Protein AF-A2SU84-F1 (afdb_monomer_lite)

Foldseek 3Di:
DDPVVVVVVVVVVVVVVVVVVVVVVVVCVCVVFVQVDKFKKWKKWFPDDDPVPAPFAEDEDDVVNCVLQVQVVVFQVQFAPPFDPVDPVDGIDGRDMGMDGTPVSLVVVQVVQPRYWYDDPNTIMHMDTDDD

Structure (mmCIF, N/CA/C/O backbone):
data_AF-A2SU84-F1
#
_entry.id   AF-A2SU84-F1
#
loop_
_atom_site.group_PDB
_atom_site.id
_atom_site.type_symbol
_atom_site.label_atom_id
_atom_site.label_alt_id
_atom_site.label_comp_id
_atom_site.label_asym_id
_atom_site.label_entity_id
_atom_site.label_seq_id
_atom_site.pdbx_PDB_ins_code
_atom_site.Cartn_x
_atom_site.Cartn_y
_atom_site.Cartn_z
_atom_site.occupancy
_atom_site.B_iso_or_equiv
_atom_site.auth_seq_id
_atom_site.auth_comp_id
_atom_site.auth_asym_id
_atom_site.auth_atom_id
_atom_site.pdbx_PDB_model_num
ATOM 1 N N . MET A 1 1 ? -36.746 15.083 51.781 1.00 58.22 1 MET A N 1
ATOM 2 C CA . MET A 1 1 ? -36.314 14.976 50.370 1.00 58.22 1 MET A CA 1
ATOM 3 C C . MET A 1 1 ? -37.464 14.337 49.611 1.00 58.22 1 MET A C 1
ATOM 5 O O . MET A 1 1 ? -37.897 13.275 50.028 1.00 58.22 1 MET A O 1
ATOM 9 N N . ASP A 1 2 ? -38.024 15.029 48.619 1.00 64.75 2 ASP A N 1
ATOM 10 C CA . ASP A 1 2 ? -39.273 14.646 47.941 1.00 64.75 2 ASP A CA 1
ATOM 11 C C . ASP A 1 2 ? -39.089 13.363 47.096 1.00 64.75 2 ASP A C 1
ATOM 13 O O . ASP A 1 2 ? -38.103 13.237 46.362 1.00 64.75 2 ASP A O 1
ATOM 17 N N . GLU A 1 3 ? -40.009 12.401 47.202 1.00 70.00 3 GLU A N 1
ATOM 18 C CA . GLU A 1 3 ? -39.949 11.073 46.560 1.00 70.00 3 GLU A CA 1
ATOM 19 C C . GLU A 1 3 ? -39.823 11.185 45.031 1.00 70.00 3 GLU A C 1
ATOM 21 O O . GLU A 1 3 ? -39.078 10.446 44.375 1.00 70.00 3 GLU A O 1
ATOM 26 N N . LYS A 1 4 ? -40.467 12.211 44.464 1.00 68.25 4 LYS A N 1
ATOM 27 C CA . LYS A 1 4 ? -40.407 12.542 43.037 1.00 68.25 4 LYS A CA 1
ATOM 28 C C . LYS A 1 4 ? -39.000 12.975 42.602 1.00 68.25 4 LYS A C 1
ATOM 30 O O . LYS A 1 4 ? -38.544 12.603 41.521 1.00 68.25 4 LYS A O 1
ATOM 35 N N . SER A 1 5 ? -38.278 13.698 43.465 1.00 71.25 5 SER A N 1
ATOM 36 C CA . SER A 1 5 ? -36.888 14.120 43.232 1.00 71.25 5 SER A CA 1
ATOM 37 C C . SER A 1 5 ? -35.925 12.930 43.266 1.00 71.25 5 SER A C 1
ATOM 39 O O . SER A 1 5 ? -35.035 12.834 42.421 1.00 71.25 5 SER A O 1
ATOM 41 N N . ALA A 1 6 ? -36.130 11.983 44.187 1.00 73.62 6 ALA A N 1
ATOM 42 C CA . ALA A 1 6 ? -35.313 10.772 44.283 1.00 73.62 6 ALA A CA 1
ATOM 43 C C . ALA A 1 6 ? -35.467 9.868 43.046 1.00 73.62 6 ALA A C 1
ATOM 45 O O . ALA A 1 6 ? -34.471 9.402 42.489 1.00 73.62 6 ALA A O 1
ATOM 46 N N . LYS A 1 7 ? -36.703 9.686 42.559 1.00 77.00 7 LYS A N 1
ATOM 47 C CA . LYS A 1 7 ? -36.991 8.898 41.351 1.00 77.00 7 LYS A CA 1
ATOM 48 C C . LYS A 1 7 ? -36.381 9.524 40.093 1.00 77.00 7 LYS A C 1
ATOM 50 O O . LYS A 1 7 ? -35.783 8.816 39.288 1.00 77.00 7 LYS A O 1
ATOM 55 N N . SER A 1 8 ? -36.467 10.849 39.956 1.00 78.62 8 SER A N 1
ATOM 56 C CA . SER A 1 8 ? -35.879 11.566 38.818 1.00 78.62 8 SER A CA 1
ATOM 57 C C . SER A 1 8 ? -34.347 11.503 38.815 1.00 78.62 8 SER A C 1
ATOM 59 O O . SER A 1 8 ? -33.749 11.302 37.762 1.00 78.62 8 SER A O 1
ATOM 61 N N . LYS A 1 9 ? -33.701 11.605 39.988 1.00 84.88 9 LYS A N 1
ATOM 62 C CA . LYS A 1 9 ? -32.241 11.446 40.123 1.00 84.88 9 LYS A CA 1
ATOM 63 C C . LYS A 1 9 ? -31.768 10.046 39.732 1.00 84.88 9 LYS A C 1
ATOM 65 O O . LYS A 1 9 ? -30.740 9.929 39.075 1.00 84.88 9 LYS A O 1
ATOM 70 N N . LYS A 1 10 ? -32.522 9.004 40.098 1.00 87.25 10 LYS A N 1
ATOM 71 C CA . LYS A 1 10 ? -32.209 7.618 39.724 1.00 87.25 10 LYS A CA 1
ATOM 72 C C . LYS A 1 10 ? -32.253 7.413 38.207 1.00 87.25 10 LYS A C 1
ATOM 74 O O . LYS A 1 10 ? -31.309 6.876 37.652 1.00 87.25 10 LYS A O 1
ATOM 79 N N . ILE A 1 11 ? -33.289 7.922 37.538 1.00 90.81 11 ILE A N 1
ATOM 80 C CA . ILE A 1 11 ? -33.414 7.824 36.073 1.00 90.81 11 ILE A CA 1
ATOM 81 C C . ILE A 1 11 ? -32.244 8.527 35.369 1.00 90.81 11 ILE A C 1
ATOM 83 O O . ILE A 1 11 ? -31.669 7.980 34.435 1.00 90.81 11 ILE A O 1
ATOM 87 N N . ILE A 1 12 ? -31.862 9.723 35.832 1.00 90.75 12 ILE A N 1
ATOM 88 C CA . ILE A 1 12 ? -30.713 10.455 35.275 1.00 90.75 12 ILE A CA 1
ATOM 89 C C . ILE A 1 12 ? -29.413 9.666 35.478 1.00 90.75 12 ILE A C 1
ATOM 91 O O . ILE A 1 12 ? -28.597 9.591 34.562 1.00 90.75 12 ILE A O 1
ATOM 95 N N . LEU A 1 13 ? -29.230 9.060 36.654 1.00 92.31 13 LEU A N 1
ATOM 96 C CA . LEU A 1 13 ? -28.064 8.232 36.948 1.00 92.31 13 LEU A CA 1
ATOM 97 C C . LEU A 1 13 ? -28.002 6.991 36.045 1.00 92.31 13 LEU A C 1
ATOM 99 O O . LEU A 1 13 ? -26.942 6.698 35.501 1.00 92.31 13 LEU A O 1
ATOM 103 N N . ASP A 1 14 ? -29.127 6.306 35.836 1.00 91.44 14 ASP A N 1
ATOM 104 C CA . ASP A 1 14 ? -29.207 5.124 34.969 1.00 91.44 14 ASP A CA 1
ATOM 105 C C . ASP A 1 14 ? -28.867 5.479 33.507 1.00 91.44 14 ASP A C 1
ATOM 107 O O . ASP A 1 14 ? -28.109 4.764 32.849 1.00 91.44 14 ASP A O 1
ATOM 111 N N . ILE A 1 15 ? -29.353 6.626 33.012 1.00 94.19 15 ILE A N 1
ATOM 112 C CA . ILE A 1 15 ? -29.003 7.145 31.678 1.00 94.19 15 ILE A CA 1
ATOM 113 C C . ILE A 1 15 ? -27.506 7.469 31.594 1.00 94.19 15 ILE A C 1
ATOM 115 O O . ILE A 1 15 ? -26.861 7.134 30.602 1.00 94.19 15 ILE A O 1
ATOM 119 N N . LEU A 1 16 ? -26.936 8.092 32.629 1.00 93.75 16 LEU A N 1
ATOM 120 C CA . LEU A 1 16 ? -25.511 8.422 32.663 1.00 93.75 16 LEU A CA 1
ATOM 121 C C . LEU A 1 16 ? -24.644 7.155 32.604 1.00 93.75 16 LEU A C 1
ATOM 123 O O . LEU A 1 16 ? -23.691 7.100 31.829 1.00 93.75 16 LEU A O 1
ATOM 127 N N . ILE A 1 17 ? -24.998 6.123 33.377 1.00 94.25 17 ILE A N 1
ATOM 128 C CA . ILE A 1 17 ? -24.305 4.827 33.372 1.00 94.25 17 ILE A CA 1
ATOM 129 C C . ILE A 1 17 ? -24.380 4.183 31.984 1.00 94.25 17 ILE A C 1
ATOM 131 O O . ILE A 1 17 ? -23.366 3.691 31.488 1.00 94.25 17 ILE A O 1
ATOM 135 N N . LEU A 1 18 ? -25.546 4.229 31.331 1.00 93.75 18 LEU A N 1
ATOM 136 C CA . LEU A 1 18 ? -25.721 3.707 29.975 1.00 93.75 18 LEU A CA 1
ATOM 137 C C . LEU A 1 18 ? -24.807 4.424 28.968 1.00 93.75 18 LEU A C 1
ATOM 139 O O . LEU A 1 18 ? -24.124 3.767 28.184 1.00 93.75 18 LEU A O 1
ATOM 143 N N . ILE A 1 19 ? -24.758 5.760 29.006 1.00 93.69 19 ILE A N 1
ATOM 144 C CA . ILE A 1 19 ? -23.913 6.565 28.111 1.00 93.69 19 ILE A CA 1
ATOM 145 C C . ILE A 1 19 ? -22.434 6.238 28.325 1.00 93.69 19 ILE A C 1
ATOM 147 O O . ILE A 1 19 ? -21.706 6.032 27.353 1.00 93.69 19 ILE A O 1
ATOM 151 N N . ILE A 1 20 ? -21.987 6.149 29.581 1.00 93.19 20 ILE A N 1
ATOM 152 C CA . ILE A 1 20 ? -20.603 5.786 29.914 1.00 93.19 20 ILE A CA 1
ATOM 153 C C . ILE A 1 20 ? -20.282 4.380 29.394 1.00 93.19 20 ILE A C 1
ATOM 155 O O . ILE A 1 20 ? -19.258 4.195 28.739 1.00 93.19 20 ILE A O 1
ATOM 159 N N . GLY A 1 21 ? -21.169 3.406 29.618 1.00 92.69 21 GLY A N 1
ATOM 160 C CA . GLY A 1 21 ? -20.993 2.035 29.135 1.00 92.69 21 GLY A CA 1
ATOM 161 C C . GLY A 1 21 ? -20.871 1.951 27.612 1.00 92.69 21 GLY A C 1
ATOM 162 O O . GLY A 1 21 ? -19.946 1.318 27.104 1.00 92.69 21 GLY A O 1
ATOM 163 N N . LEU A 1 22 ? -21.747 2.644 26.879 1.00 92.94 22 LEU A N 1
ATOM 164 C CA . LEU A 1 22 ? -21.692 2.718 25.415 1.00 92.94 22 LEU A CA 1
ATOM 165 C C . LEU A 1 22 ? -20.411 3.399 24.921 1.00 92.94 22 LEU A C 1
ATOM 167 O O . LEU A 1 22 ? -19.808 2.941 23.953 1.00 92.94 22 LEU A O 1
ATOM 171 N N . SER A 1 23 ? -19.967 4.454 25.606 1.00 91.62 23 SER A N 1
ATOM 172 C CA . SER A 1 23 ? -18.754 5.196 25.243 1.00 91.62 23 SER A CA 1
ATOM 173 C C . SER A 1 23 ? -17.494 4.348 25.429 1.00 91.62 23 SER A C 1
ATOM 175 O O . SER A 1 23 ? -16.627 4.333 24.560 1.00 91.62 23 SER A O 1
ATOM 177 N N . ILE A 1 24 ? -17.410 3.591 26.530 1.00 91.62 24 ILE A N 1
ATOM 178 C CA . ILE A 1 24 ? -16.314 2.643 26.780 1.00 91.62 24 ILE A CA 1
ATOM 179 C C . ILE A 1 24 ? -16.342 1.517 25.743 1.00 91.62 24 ILE A C 1
ATOM 181 O O . ILE A 1 24 ? -15.306 1.197 25.168 1.00 91.62 24 ILE A O 1
ATOM 185 N N . GLY A 1 25 ? -17.520 0.946 25.466 1.00 90.38 25 GLY A N 1
ATOM 186 C CA . GLY A 1 25 ? -17.674 -0.093 24.446 1.00 90.38 25 GLY A CA 1
ATOM 187 C C . GLY A 1 25 ? -17.212 0.378 23.066 1.00 90.38 25 GLY A C 1
ATOM 188 O O . GLY A 1 25 ? -16.450 -0.319 22.398 1.00 90.38 25 GLY A O 1
ATOM 189 N N . TYR A 1 26 ? -17.597 1.594 22.674 1.00 87.94 26 TYR A N 1
ATOM 190 C CA . TYR A 1 26 ? -17.143 2.208 21.429 1.00 87.94 26 TYR A CA 1
ATOM 191 C C . TYR A 1 26 ? -15.626 2.430 21.411 1.00 87.94 26 TYR A C 1
ATOM 193 O O . TYR A 1 26 ? -14.976 2.081 20.430 1.00 87.94 26 TYR A O 1
ATOM 201 N N . ALA A 1 27 ? -15.045 2.951 22.497 1.00 86.94 27 ALA A N 1
ATOM 202 C CA . ALA A 1 27 ? -13.604 3.170 22.590 1.00 86.94 27 ALA A CA 1
ATOM 203 C C . ALA A 1 27 ? -12.814 1.859 22.444 1.00 86.94 27 ALA A C 1
ATOM 205 O O . ALA A 1 27 ? -11.837 1.817 21.701 1.00 86.94 27 ALA A O 1
ATOM 206 N N . ILE A 1 28 ? -13.263 0.774 23.085 1.00 87.50 28 ILE A N 1
ATOM 207 C CA . ILE A 1 28 ? -12.632 -0.548 22.955 1.00 87.50 28 ILE A CA 1
ATOM 208 C C . ILE A 1 28 ? -12.628 -1.000 21.492 1.00 87.50 28 ILE A C 1
ATOM 210 O O . ILE A 1 28 ? -11.583 -1.408 20.994 1.00 87.50 28 ILE A O 1
ATOM 214 N N . ILE A 1 29 ? -13.761 -0.892 20.791 1.00 85.94 29 ILE A N 1
ATOM 215 C CA . ILE A 1 29 ? -13.856 -1.267 19.371 1.00 85.94 29 ILE A CA 1
ATOM 216 C C . ILE A 1 29 ? -12.948 -0.378 18.515 1.00 85.94 29 ILE A C 1
ATOM 218 O O . ILE A 1 29 ? -12.212 -0.885 17.673 1.00 85.94 29 ILE A O 1
ATOM 222 N N . PHE A 1 30 ? -12.963 0.934 18.755 1.00 83.25 30 PHE A N 1
ATOM 223 C CA . PHE A 1 30 ? -12.155 1.905 18.021 1.00 83.25 30 PHE A CA 1
ATOM 224 C C . PHE A 1 30 ? -10.657 1.586 18.101 1.00 83.25 30 PHE A C 1
ATOM 226 O O . PHE A 1 30 ? -9.985 1.537 17.070 1.00 83.25 30 PHE A O 1
ATOM 233 N N . PHE A 1 31 ? -10.144 1.319 19.307 1.00 83.19 31 PHE A N 1
ATOM 234 C CA . PHE A 1 31 ? -8.740 0.957 19.508 1.00 83.19 31 PHE A CA 1
ATOM 235 C C . PHE A 1 31 ? -8.421 -0.466 19.036 1.00 83.19 31 PHE A C 1
ATOM 237 O O . PHE A 1 31 ? -7.348 -0.682 18.481 1.00 83.19 31 PHE A O 1
ATOM 244 N N . ALA A 1 32 ? -9.335 -1.428 19.204 1.00 81.00 32 ALA A N 1
ATOM 245 C CA . ALA A 1 32 ? -9.132 -2.804 18.744 1.00 81.00 32 ALA A CA 1
ATOM 246 C C . ALA A 1 32 ? -9.025 -2.898 17.214 1.00 81.00 32 ALA A C 1
ATOM 248 O O . ALA A 1 32 ? -8.198 -3.644 16.699 1.00 81.00 32 ALA A O 1
ATOM 249 N N . LEU A 1 33 ? -9.833 -2.117 16.495 1.00 79.19 33 LEU A N 1
ATOM 250 C CA . LEU A 1 33 ? -9.778 -2.011 15.036 1.00 79.19 33 LEU A CA 1
ATOM 251 C C . LEU A 1 33 ? -8.694 -1.032 14.552 1.00 79.19 33 LEU A C 1
ATOM 253 O O . LEU A 1 33 ? -8.440 -0.938 13.351 1.00 79.19 33 LEU A O 1
ATOM 257 N N . GLY A 1 34 ? -8.065 -0.290 15.470 1.00 80.00 34 GLY A N 1
ATOM 258 C CA . GLY A 1 34 ? -7.078 0.737 15.151 1.00 80.00 34 GLY A CA 1
ATOM 259 C C . GLY A 1 34 ? -7.626 1.787 14.188 1.00 80.00 34 GLY A C 1
ATOM 260 O O . GLY A 1 34 ? -6.916 2.189 13.279 1.00 80.00 34 GLY A O 1
ATOM 261 N N . LEU A 1 35 ? -8.891 2.206 14.331 1.00 79.19 35 LEU A N 1
ATOM 262 C CA . LEU A 1 35 ? -9.548 3.134 13.390 1.00 79.19 35 LEU A CA 1
ATOM 263 C C . LEU A 1 35 ? -8.915 4.536 13.364 1.00 79.19 35 LEU A C 1
ATOM 265 O O . LEU A 1 35 ? -9.193 5.314 12.456 1.00 79.19 35 LEU A O 1
ATOM 269 N N . GLY A 1 36 ? -8.086 4.861 14.357 1.00 79.62 36 GLY A N 1
ATOM 270 C CA . GLY A 1 36 ? -7.269 6.075 14.384 1.00 79.62 36 GLY A CA 1
ATOM 271 C C . GLY A 1 36 ? -5.857 5.895 13.825 1.00 79.62 36 GLY A C 1
ATOM 272 O O . GLY A 1 36 ? -5.128 6.880 13.741 1.00 79.62 36 GLY A O 1
ATOM 273 N N . ASP A 1 37 ? -5.460 4.674 13.465 1.00 84.88 37 ASP A N 1
ATOM 274 C CA . ASP A 1 37 ? -4.115 4.396 12.974 1.00 84.88 37 ASP A CA 1
ATOM 275 C C . ASP A 1 37 ? -4.010 4.810 11.507 1.00 84.88 37 ASP A C 1
ATOM 277 O O . ASP A 1 37 ? -4.882 4.512 10.685 1.00 84.88 37 ASP A O 1
ATOM 281 N N . THR A 1 38 ? -2.916 5.485 11.173 1.00 89.31 38 THR A N 1
ATOM 282 C CA . THR A 1 38 ? -2.608 5.910 9.808 1.00 89.31 38 THR A CA 1
ATOM 283 C C . THR A 1 38 ? -1.139 5.675 9.523 1.00 89.31 38 THR A C 1
ATOM 285 O O . THR A 1 38 ? -0.304 5.982 10.374 1.00 89.31 38 THR A O 1
ATOM 288 N N . TRP A 1 39 ? -0.815 5.200 8.325 1.00 92.38 39 TRP A N 1
ATOM 289 C CA . TRP A 1 39 ? 0.569 5.014 7.901 1.00 92.38 39 TRP A CA 1
ATOM 290 C C . TRP A 1 39 ? 0.781 5.418 6.447 1.00 92.38 39 TRP A C 1
ATOM 292 O O . TRP A 1 39 ? -0.139 5.358 5.634 1.00 92.38 39 TRP A O 1
ATOM 302 N N . GLY A 1 40 ? 2.000 5.839 6.119 1.00 93.25 40 GLY A N 1
ATOM 303 C CA . GLY A 1 40 ? 2.374 6.235 4.766 1.00 93.25 40 GLY A CA 1
ATOM 304 C C . GLY A 1 40 ? 2.863 5.059 3.925 1.00 93.25 40 GLY A C 1
ATOM 305 O O . GLY A 1 40 ? 3.692 4.273 4.387 1.00 93.25 40 GLY A O 1
ATOM 306 N N . MET A 1 41 ? 2.387 4.970 2.685 1.00 96.12 41 MET A N 1
ATOM 307 C CA . MET A 1 41 ? 2.925 4.084 1.655 1.00 96.12 41 MET A CA 1
ATOM 308 C C . MET A 1 41 ? 3.512 4.923 0.523 1.00 96.12 41 MET A C 1
ATOM 310 O O . MET A 1 41 ? 2.814 5.748 -0.067 1.00 96.12 41 MET A O 1
ATOM 314 N N . THR A 1 42 ? 4.781 4.691 0.201 1.00 96.62 42 THR A N 1
ATOM 315 C CA . THR A 1 42 ? 5.460 5.314 -0.938 1.00 96.62 42 THR A CA 1
ATOM 316 C C . THR A 1 42 ? 5.477 4.366 -2.127 1.00 96.62 42 THR A C 1
ATOM 318 O O . THR A 1 42 ? 5.758 3.173 -1.987 1.00 96.62 42 THR A O 1
ATOM 321 N N . LEU A 1 43 ? 5.197 4.894 -3.315 1.00 97.62 43 LEU A N 1
ATOM 322 C CA . LEU A 1 43 ? 5.350 4.178 -4.575 1.00 97.62 43 LEU A CA 1
ATOM 323 C C . LEU A 1 43 ? 6.617 4.666 -5.269 1.00 97.62 43 LEU A C 1
ATOM 325 O O . LEU A 1 43 ? 6.780 5.863 -5.500 1.00 97.62 43 LEU A O 1
ATOM 329 N N . HIS A 1 44 ? 7.489 3.734 -5.635 1.00 96.50 44 HIS A N 1
ATOM 330 C CA . HIS A 1 44 ? 8.729 4.015 -6.342 1.00 96.50 44 HIS A CA 1
ATOM 331 C C . HIS A 1 44 ? 8.703 3.422 -7.743 1.00 96.50 44 HIS A C 1
ATOM 333 O O . HIS A 1 44 ? 8.360 2.254 -7.901 1.00 96.50 44 HIS A O 1
ATOM 339 N N . TYR A 1 45 ? 9.116 4.193 -8.741 1.00 95.88 45 TYR A N 1
ATOM 340 C CA . TYR A 1 45 ? 9.438 3.709 -10.077 1.00 95.88 45 TYR A CA 1
ATOM 341 C C . TYR A 1 45 ? 10.865 3.144 -10.128 1.00 95.88 45 TYR A C 1
ATOM 343 O O . TYR A 1 45 ? 11.785 3.702 -9.520 1.00 95.88 45 TYR A O 1
ATOM 351 N N . ILE A 1 46 ? 11.030 2.044 -10.865 1.00 93.81 46 ILE A N 1
ATOM 352 C CA . ILE A 1 46 ? 12.289 1.323 -11.067 1.00 93.81 46 ILE A CA 1
ATOM 353 C C . ILE A 1 46 ? 12.631 1.371 -12.570 1.00 93.81 46 ILE A C 1
ATOM 355 O O . ILE A 1 46 ? 12.057 0.593 -13.335 1.00 93.81 46 ILE A O 1
ATOM 359 N N . PRO A 1 47 ? 13.534 2.262 -13.022 1.00 88.56 47 PRO A N 1
ATOM 360 C CA . PRO A 1 47 ? 13.815 2.439 -14.451 1.00 88.56 47 PRO A CA 1
ATOM 361 C C . PRO A 1 47 ? 14.483 1.222 -15.102 1.00 88.56 47 PRO A C 1
ATOM 363 O O . PRO A 1 47 ? 14.088 0.823 -16.192 1.00 88.56 47 PRO A O 1
ATOM 366 N N . ASP A 1 48 ? 15.442 0.600 -14.414 1.00 85.94 48 ASP A N 1
ATOM 367 C CA . ASP A 1 48 ? 16.289 -0.467 -14.965 1.00 85.94 48 ASP A CA 1
ATOM 368 C C . ASP A 1 48 ? 16.002 -1.823 -14.304 1.00 85.94 48 ASP A C 1
ATOM 370 O O . ASP A 1 48 ? 16.909 -2.549 -13.887 1.00 85.94 48 ASP A O 1
ATOM 374 N N . TYR A 1 49 ? 14.721 -2.156 -14.129 1.00 88.38 49 TYR A N 1
ATOM 375 C CA . TYR A 1 49 ? 14.341 -3.428 -13.518 1.00 88.38 49 TYR A CA 1
ATOM 376 C C . TYR A 1 49 ? 14.658 -4.612 -14.444 1.00 88.38 49 TYR A C 1
ATOM 378 O O . TYR A 1 49 ? 14.042 -4.780 -15.496 1.00 88.38 49 TYR A O 1
ATOM 386 N N . ASP A 1 50 ? 15.584 -5.472 -14.016 1.00 86.94 50 ASP A N 1
ATOM 387 C CA . ASP A 1 50 ? 15.872 -6.750 -14.669 1.00 86.94 50 ASP A CA 1
ATOM 388 C C . ASP A 1 50 ? 15.130 -7.891 -13.963 1.00 86.94 50 ASP A C 1
ATOM 390 O O . ASP A 1 50 ? 15.537 -8.369 -12.898 1.00 86.94 50 ASP A O 1
ATOM 394 N N . SER A 1 51 ? 14.045 -8.360 -14.581 1.00 82.75 51 SER A N 1
ATOM 395 C CA . SER A 1 51 ? 13.244 -9.469 -14.060 1.00 82.75 51 SER A CA 1
ATOM 396 C C . SER A 1 51 ? 14.017 -10.788 -13.964 1.00 82.75 51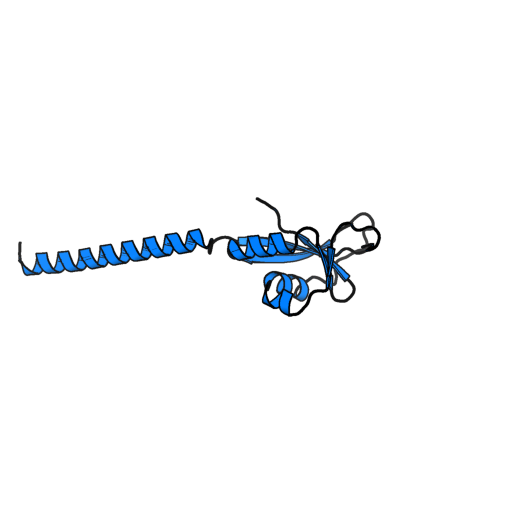 SER A C 1
ATOM 398 O O . SER A 1 51 ? 13.647 -11.642 -13.166 1.00 82.75 51 SER A O 1
ATOM 400 N N . ASN A 1 52 ? 15.083 -10.981 -14.750 1.00 84.25 52 ASN A N 1
ATOM 401 C CA . ASN A 1 52 ? 15.856 -12.228 -14.743 1.00 84.25 52 ASN A CA 1
ATOM 402 C C . ASN A 1 52 ? 16.842 -12.309 -13.573 1.00 84.25 52 ASN A C 1
ATOM 404 O O . ASN A 1 52 ? 17.304 -13.398 -13.233 1.00 84.25 52 ASN A O 1
ATOM 408 N N . ASN A 1 53 ? 17.167 -11.167 -12.966 1.00 84.50 53 ASN A N 1
ATOM 409 C CA . ASN A 1 53 ? 18.126 -11.053 -11.870 1.00 84.50 53 ASN A CA 1
ATOM 410 C C . ASN A 1 53 ? 17.471 -10.558 -10.567 1.00 84.50 53 ASN A C 1
ATOM 412 O O . ASN A 1 53 ? 18.151 -10.128 -9.635 1.00 84.50 53 ASN A O 1
ATOM 416 N N . SER A 1 54 ? 16.138 -10.592 -10.496 1.00 84.94 54 SER A N 1
ATOM 417 C CA . SER A 1 54 ? 15.388 -10.194 -9.311 1.00 84.94 54 SER A CA 1
ATOM 418 C C . SER A 1 54 ? 14.995 -11.406 -8.471 1.00 84.94 54 SER A C 1
ATOM 420 O O . SER A 1 54 ? 14.525 -12.414 -8.988 1.00 84.94 54 SER A O 1
ATOM 422 N N . THR A 1 55 ? 15.143 -11.291 -7.152 1.00 88.31 55 THR A N 1
ATOM 423 C CA . THR A 1 55 ? 14.590 -12.255 -6.186 1.00 88.31 55 THR A CA 1
ATOM 424 C C . THR A 1 55 ? 13.166 -11.897 -5.752 1.00 88.31 55 THR A C 1
ATOM 426 O O . THR A 1 55 ? 12.604 -12.581 -4.900 1.00 88.31 55 THR A O 1
ATOM 429 N N . LEU A 1 56 ? 12.617 -10.792 -6.266 1.00 91.38 56 LEU A N 1
ATOM 430 C CA . LEU A 1 56 ? 11.289 -10.290 -5.928 1.00 91.38 56 LEU A CA 1
ATOM 431 C C . LEU A 1 56 ? 10.243 -10.914 -6.850 1.00 91.38 56 LEU A C 1
ATOM 433 O O . LEU A 1 56 ? 10.504 -11.167 -8.025 1.00 91.38 56 LEU A O 1
ATOM 437 N N . GLU A 1 57 ? 9.047 -11.136 -6.320 1.00 94.75 57 GLU A N 1
ATOM 438 C CA . GLU A 1 57 ? 7.918 -11.624 -7.105 1.00 94.75 57 GLU A CA 1
ATOM 439 C C . GLU A 1 57 ? 7.405 -10.503 -8.019 1.00 94.75 57 GLU A C 1
ATOM 441 O O . GLU A 1 57 ? 7.024 -9.428 -7.550 1.00 94.75 57 GLU A O 1
ATOM 446 N N . LEU A 1 58 ? 7.386 -10.757 -9.329 1.00 95.25 58 LEU A N 1
ATOM 447 C CA . LEU A 1 58 ? 6.780 -9.849 -10.296 1.00 95.25 58 LEU A CA 1
ATOM 448 C C . LEU A 1 58 ? 5.264 -10.068 -10.339 1.00 95.25 58 LEU A C 1
ATOM 450 O O . LEU A 1 58 ? 4.798 -11.140 -10.722 1.00 95.25 58 LEU A O 1
ATOM 454 N N . VAL A 1 59 ? 4.503 -9.028 -10.011 1.00 95.94 59 VAL A N 1
ATOM 455 C CA . VAL A 1 59 ? 3.039 -9.047 -9.978 1.00 95.94 59 VAL A CA 1
ATOM 456 C C . VAL A 1 59 ? 2.468 -8.079 -11.004 1.00 95.94 59 VAL A C 1
ATOM 458 O O . VAL A 1 59 ? 2.810 -6.898 -11.034 1.00 95.94 59 VAL A O 1
ATOM 461 N N . VAL A 1 60 ? 1.558 -8.581 -11.835 1.00 95.69 60 VAL A N 1
ATOM 462 C CA . VAL A 1 60 ? 0.732 -7.755 -12.720 1.00 95.69 60 VAL A CA 1
ATOM 463 C C . VAL A 1 60 ? -0.564 -7.453 -11.983 1.00 95.69 60 VAL A C 1
ATOM 465 O O . VAL A 1 60 ? -1.300 -8.375 -11.641 1.00 95.69 60 VAL A O 1
ATOM 468 N N . LEU A 1 61 ? -0.824 -6.174 -11.721 1.00 92.81 61 LEU A N 1
ATOM 469 C CA . LEU A 1 61 ? -1.994 -5.759 -10.952 1.00 92.81 61 LEU A CA 1
ATOM 470 C C . LEU A 1 61 ? -3.285 -5.978 -11.739 1.00 92.81 61 LEU A C 1
ATOM 472 O O . LEU A 1 61 ? -3.394 -5.609 -12.910 1.00 92.81 61 LEU A O 1
ATOM 476 N N . THR A 1 62 ? -4.273 -6.548 -11.060 1.00 94.00 62 THR A N 1
ATOM 477 C CA . THR A 1 62 ? -5.622 -6.781 -11.574 1.00 94.00 62 THR A CA 1
ATOM 478 C C . THR A 1 62 ? -6.638 -5.870 -10.884 1.00 94.00 62 THR A C 1
ATOM 480 O O . THR A 1 62 ? -6.355 -5.251 -9.857 1.00 94.00 62 THR A O 1
ATOM 483 N N . GLU A 1 63 ? -7.857 -5.790 -11.425 1.00 94.31 63 GLU A N 1
ATOM 484 C CA . GLU A 1 63 ? -8.927 -5.033 -10.760 1.00 94.31 63 GLU A CA 1
ATOM 485 C C . GLU A 1 63 ? -9.284 -5.633 -9.389 1.00 94.31 63 GLU A C 1
ATOM 487 O O . GLU A 1 63 ? -9.607 -4.883 -8.472 1.00 94.31 63 GLU A O 1
ATOM 492 N N . ASP A 1 64 ? -9.158 -6.952 -9.213 1.00 96.31 64 ASP A N 1
ATOM 493 C CA . ASP A 1 64 ? -9.402 -7.614 -7.925 1.00 96.31 64 ASP A CA 1
ATOM 494 C C . ASP A 1 64 ? -8.389 -7.153 -6.864 1.00 96.31 64 ASP A C 1
ATOM 496 O O . ASP A 1 64 ? -8.762 -6.883 -5.717 1.00 96.31 64 ASP A O 1
ATOM 500 N N . ASP A 1 65 ? -7.122 -6.972 -7.252 1.00 93.94 65 ASP A N 1
ATOM 501 C CA . ASP A 1 65 ? -6.091 -6.426 -6.363 1.00 93.94 65 ASP A CA 1
ATOM 502 C C . ASP A 1 65 ? -6.437 -5.001 -5.931 1.00 93.94 65 ASP A C 1
ATOM 504 O O . ASP A 1 65 ? -6.288 -4.644 -4.765 1.00 93.94 65 ASP A O 1
ATOM 508 N N . PHE A 1 66 ? -6.949 -4.185 -6.848 1.00 95.00 66 PHE A N 1
ATOM 509 C CA . PHE A 1 66 ? -7.346 -2.814 -6.550 1.00 95.00 66 PHE A CA 1
ATOM 510 C C . PHE A 1 66 ? -8.620 -2.694 -5.727 1.00 95.00 66 PHE A C 1
ATOM 512 O O . PHE A 1 66 ? -8.736 -1.767 -4.924 1.00 95.00 66 PHE A O 1
ATOM 519 N N . GLN A 1 67 ? -9.567 -3.614 -5.896 1.00 94.88 67 GLN A N 1
ATOM 520 C CA . GLN A 1 67 ? -10.736 -3.691 -5.025 1.00 94.88 67 GLN A CA 1
ATOM 521 C C . GLN A 1 67 ? -10.330 -4.061 -3.599 1.00 94.88 67 GLN A C 1
ATOM 523 O O . GLN A 1 67 ? -10.877 -3.513 -2.642 1.00 94.88 67 GLN A O 1
ATOM 528 N N . LYS A 1 68 ? -9.351 -4.960 -3.456 1.00 94.94 68 LYS A N 1
ATOM 529 C CA . LYS A 1 68 ? -8.844 -5.390 -2.154 1.00 94.94 68 LYS A CA 1
ATOM 530 C C . LYS A 1 68 ? -7.934 -4.349 -1.497 1.00 94.94 68 LYS A C 1
ATOM 532 O O . LYS A 1 68 ? -8.004 -4.158 -0.286 1.00 94.94 68 LYS A O 1
ATOM 537 N N . TYR A 1 69 ? -7.115 -3.654 -2.283 1.00 95.62 69 TYR A N 1
ATOM 538 C CA . TYR A 1 69 ? -6.119 -2.688 -1.817 1.00 95.62 69 TYR A CA 1
ATOM 539 C C . TYR A 1 69 ? -6.343 -1.310 -2.467 1.00 95.62 69 TYR A C 1
ATOM 541 O O . TYR A 1 69 ? -5.583 -0.899 -3.349 1.00 95.62 69 TYR A O 1
ATOM 549 N N . PRO A 1 70 ? -7.361 -0.545 -2.030 1.00 94.69 70 PRO A N 1
ATOM 550 C CA . PRO A 1 70 ? -7.716 0.735 -2.648 1.00 94.69 70 PRO A CA 1
ATOM 551 C C . PRO A 1 70 ? -6.601 1.785 -2.557 1.00 94.69 70 PRO A C 1
ATOM 553 O O . PRO A 1 70 ? -6.431 2.567 -3.486 1.00 94.69 70 PRO A O 1
ATOM 556 N N . ALA A 1 71 ? -5.789 1.770 -1.495 1.00 95.00 71 ALA A N 1
ATOM 557 C CA . ALA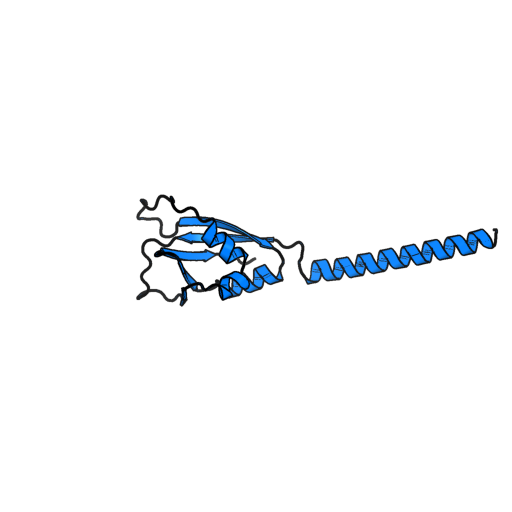 A 1 71 ? -4.627 2.653 -1.395 1.00 95.00 71 ALA A CA 1
ATOM 558 C C . ALA A 1 71 ? -3.573 2.351 -2.475 1.00 95.00 71 ALA A C 1
ATOM 560 O O . ALA A 1 71 ? -2.930 3.261 -2.987 1.00 95.00 71 ALA A O 1
ATOM 561 N N . LEU A 1 72 ? -3.422 1.081 -2.869 1.00 95.75 72 LEU A N 1
ATOM 562 C CA . LEU A 1 72 ? -2.553 0.707 -3.983 1.00 95.75 72 LEU A CA 1
ATOM 563 C C . LEU A 1 72 ? -3.112 1.259 -5.296 1.00 95.75 72 LEU A C 1
ATOM 565 O O . LEU A 1 72 ? -2.373 1.867 -6.064 1.00 95.75 72 LEU A O 1
ATOM 569 N N . LYS A 1 73 ? -4.428 1.128 -5.515 1.00 96.38 73 LYS A N 1
ATOM 570 C CA . LYS A 1 73 ? -5.117 1.723 -6.670 1.00 96.38 73 LYS A CA 1
ATOM 571 C C . LYS A 1 73 ? -4.860 3.226 -6.756 1.00 96.38 73 LYS A C 1
ATOM 573 O O . LYS A 1 73 ? -4.449 3.716 -7.803 1.00 96.38 73 LYS A O 1
ATOM 578 N N . GLU A 1 74 ? -5.072 3.946 -5.657 1.00 96.75 74 GLU A N 1
ATOM 579 C CA . GLU A 1 74 ? -4.813 5.384 -5.579 1.00 96.75 74 GLU A CA 1
ATOM 580 C C . GLU A 1 74 ? -3.355 5.698 -5.925 1.00 96.75 74 GLU A C 1
ATOM 582 O O . GLU A 1 74 ? -3.112 6.501 -6.823 1.00 96.75 74 GLU A O 1
ATOM 587 N N . ALA A 1 75 ? -2.400 4.992 -5.311 1.00 96.94 75 ALA A N 1
ATOM 588 C CA . ALA A 1 75 ? -0.976 5.207 -5.543 1.00 96.94 75 ALA A CA 1
ATOM 589 C C . ALA A 1 75 ? -0.585 5.067 -7.023 1.00 96.94 75 ALA A C 1
ATOM 591 O O . ALA A 1 75 ? 0.199 5.868 -7.527 1.00 96.94 75 ALA A O 1
ATOM 592 N N . PHE A 1 76 ? -1.133 4.081 -7.738 1.00 96.88 76 PHE A N 1
ATOM 593 C CA . PHE A 1 76 ? -0.845 3.895 -9.163 1.00 96.88 76 PHE A CA 1
ATOM 594 C C . PHE A 1 76 ? -1.553 4.911 -10.062 1.00 96.88 76 PHE A C 1
ATOM 596 O O . PHE A 1 76 ? -0.964 5.364 -11.048 1.00 96.88 76 PHE A O 1
ATOM 603 N N . LEU A 1 77 ? -2.794 5.283 -9.739 1.00 95.81 77 LEU A N 1
ATOM 604 C CA . LEU A 1 77 ? -3.593 6.193 -10.562 1.00 95.81 77 LEU A CA 1
ATOM 605 C C . LEU A 1 77 ? -3.185 7.663 -10.414 1.00 95.81 77 LEU A C 1
ATOM 607 O O . LEU A 1 77 ? -3.355 8.425 -11.362 1.00 95.81 77 LEU A O 1
ATOM 611 N N . THR A 1 78 ? -2.650 8.070 -9.261 1.00 95.69 78 THR A N 1
ATOM 612 C CA . THR A 1 78 ? -2.237 9.462 -9.001 1.00 95.69 78 THR A CA 1
ATOM 613 C C . THR A 1 78 ? -0.721 9.664 -9.031 1.00 95.69 78 THR A C 1
ATOM 615 O O . THR A 1 78 ? -0.241 10.724 -8.635 1.00 95.69 78 THR A O 1
ATOM 618 N N . ARG A 1 79 ? 0.041 8.668 -9.509 1.00 95.25 79 ARG A N 1
ATOM 619 C CA . ARG A 1 79 ? 1.506 8.743 -9.579 1.00 95.25 79 ARG A CA 1
ATOM 620 C C . ARG A 1 79 ? 1.987 9.860 -10.503 1.00 95.25 79 ARG A C 1
ATOM 622 O O . ARG A 1 79 ? 1.415 10.086 -11.572 1.00 95.25 79 ARG A O 1
ATOM 629 N N . ASP A 1 80 ? 3.093 10.489 -10.132 1.00 93.44 80 ASP A N 1
ATOM 630 C CA . ASP A 1 80 ? 3.817 11.398 -11.006 1.00 93.44 80 ASP A CA 1
ATOM 631 C C . ASP A 1 80 ? 4.468 10.612 -12.152 1.00 93.44 80 ASP A C 1
ATOM 633 O O . ASP A 1 80 ? 5.287 9.714 -11.952 1.00 93.44 80 ASP A O 1
ATOM 637 N N . THR A 1 81 ? 4.067 10.946 -13.374 1.00 89.75 81 THR A N 1
ATOM 638 C CA . THR A 1 81 ? 4.579 10.343 -14.612 1.00 89.75 81 THR A CA 1
ATOM 639 C C . THR A 1 81 ? 5.714 11.153 -15.234 1.00 89.75 81 THR A C 1
ATOM 641 O O . THR A 1 81 ? 6.330 10.688 -16.188 1.00 89.75 81 THR A O 1
ATOM 644 N N . ASN A 1 82 ? 6.022 12.334 -14.689 1.00 89.00 82 ASN A N 1
ATOM 645 C CA . ASN A 1 82 ? 7.058 13.241 -15.186 1.00 89.00 82 ASN A CA 1
ATOM 646 C C . ASN A 1 82 ? 8.305 13.252 -14.296 1.00 89.00 82 ASN A C 1
ATOM 648 O O . ASN A 1 82 ? 9.070 14.218 -14.318 1.00 89.00 82 ASN A O 1
ATOM 652 N N . VAL A 1 83 ? 8.501 12.202 -13.495 1.00 86.75 83 VAL A N 1
ATOM 653 C CA . VAL A 1 83 ? 9.668 12.095 -12.621 1.00 86.75 83 VAL A CA 1
ATOM 654 C C . VAL A 1 83 ? 10.939 12.127 -13.475 1.00 86.75 83 VAL A C 1
ATOM 656 O O . VAL A 1 83 ? 11.058 11.411 -14.469 1.00 86.75 83 VAL A O 1
ATOM 659 N N . ASP A 1 84 ? 11.883 12.988 -13.106 1.00 85.69 84 ASP A N 1
ATOM 660 C CA . ASP A 1 84 ? 13.160 13.088 -13.807 1.00 85.69 84 ASP A CA 1
ATOM 661 C C . ASP A 1 84 ? 14.012 11.859 -13.484 1.00 85.69 84 ASP A C 1
ATOM 663 O O . ASP A 1 84 ? 14.500 11.725 -12.363 1.00 85.69 84 ASP A O 1
ATOM 667 N N . THR A 1 85 ? 14.171 10.963 -14.461 1.00 84.50 85 THR A N 1
ATOM 668 C CA . THR A 1 85 ? 14.983 9.742 -14.353 1.00 84.50 85 THR A CA 1
ATOM 669 C C . THR A 1 85 ? 16.364 9.886 -14.987 1.00 84.50 85 THR A C 1
ATOM 671 O O . THR A 1 85 ? 16.970 8.890 -15.378 1.00 84.50 85 THR A O 1
ATOM 674 N N . SER A 1 86 ? 16.845 11.117 -15.170 1.00 85.00 86 SER A N 1
ATOM 675 C CA . SER A 1 86 ? 18.139 11.375 -15.806 1.00 85.00 86 SER A CA 1
ATOM 676 C C . SER A 1 86 ? 19.343 11.031 -14.929 1.00 85.00 86 SER A C 1
ATOM 678 O O . SER A 1 86 ? 20.449 10.932 -15.458 1.00 85.00 86 SER A O 1
ATOM 680 N N . ASP A 1 87 ? 19.146 10.831 -13.622 1.00 86.19 87 ASP A N 1
ATOM 681 C CA . ASP A 1 87 ? 20.201 10.456 -12.682 1.00 86.19 87 ASP A CA 1
ATOM 682 C C . ASP A 1 87 ? 20.503 8.943 -12.764 1.00 86.19 87 ASP A C 1
ATOM 684 O O . ASP A 1 87 ? 19.722 8.119 -12.276 1.00 86.19 87 ASP A O 1
ATOM 688 N N . PRO A 1 88 ? 21.646 8.537 -13.345 1.00 77.56 88 PRO A N 1
ATOM 689 C CA . PRO A 1 88 ? 21.983 7.125 -13.487 1.00 77.56 88 PRO A CA 1
ATOM 690 C C . PRO A 1 88 ? 22.377 6.463 -12.155 1.00 77.56 88 PRO A C 1
ATOM 692 O O . PRO A 1 88 ? 22.446 5.237 -12.083 1.00 77.56 88 PRO A O 1
ATOM 695 N N . GLU A 1 89 ? 22.672 7.231 -11.099 1.00 84.44 89 GLU A N 1
ATOM 696 C CA . GLU A 1 89 ? 23.026 6.677 -9.786 1.00 84.44 89 GLU A CA 1
ATOM 697 C C . GLU A 1 89 ? 21.782 6.321 -8.962 1.00 84.44 89 GLU A C 1
ATOM 699 O O . GLU A 1 89 ? 21.826 5.458 -8.072 1.00 84.44 89 GLU A O 1
ATOM 704 N N . LYS A 1 90 ? 20.647 6.954 -9.269 1.00 85.50 90 LYS A N 1
ATOM 705 C CA . LYS A 1 90 ? 19.400 6.771 -8.537 1.00 85.50 90 LYS A CA 1
ATOM 706 C C . LYS A 1 90 ? 18.638 5.546 -9.037 1.00 85.50 90 LYS A C 1
ATOM 708 O O . LYS A 1 90 ? 18.121 5.494 -10.145 1.00 85.50 90 LYS A O 1
ATOM 713 N N . ARG A 1 91 ? 18.526 4.549 -8.156 1.00 85.12 91 ARG A N 1
ATOM 714 C CA . ARG A 1 91 ? 17.883 3.254 -8.450 1.00 85.12 91 ARG A CA 1
ATOM 715 C C . ARG A 1 91 ? 16.362 3.256 -8.318 1.00 85.12 91 ARG A C 1
ATOM 717 O O . ARG A 1 91 ? 15.708 2.374 -8.863 1.00 85.12 91 ARG A O 1
ATOM 724 N N . LEU A 1 92 ? 15.819 4.190 -7.541 1.00 90.75 92 LEU A N 1
ATOM 725 C CA . LEU A 1 92 ? 14.399 4.283 -7.214 1.00 90.75 92 LEU A CA 1
ATOM 726 C C . LEU A 1 92 ? 13.965 5.740 -7.232 1.00 90.75 92 LEU A C 1
ATOM 728 O O . LEU A 1 92 ? 14.628 6.600 -6.649 1.00 90.75 92 LEU A O 1
ATOM 732 N N . TYR A 1 93 ? 12.818 5.997 -7.844 1.00 94.00 93 TYR A N 1
ATOM 733 C CA . TYR A 1 93 ? 12.223 7.324 -7.912 1.00 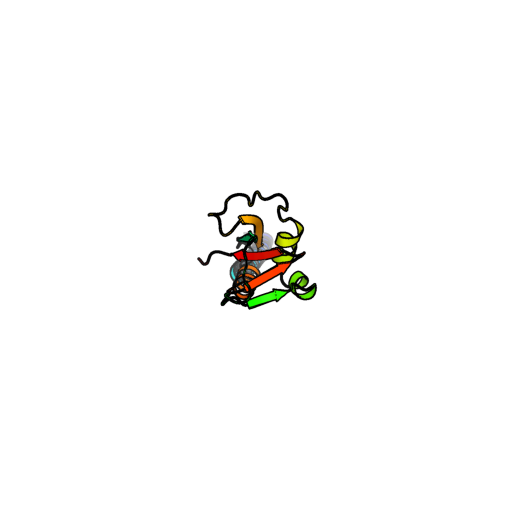94.00 93 TYR A CA 1
ATOM 734 C C . TYR A 1 93 ? 10.874 7.293 -7.225 1.00 94.00 93 TYR A C 1
ATOM 736 O O . TYR A 1 93 ? 9.974 6.615 -7.703 1.00 94.00 93 TYR A O 1
ATOM 744 N N . GLU A 1 94 ? 10.733 7.992 -6.103 1.00 94.44 94 GLU A N 1
ATOM 745 C CA . GLU A 1 94 ? 9.420 8.178 -5.489 1.00 94.44 94 GLU A CA 1
ATOM 746 C C . GLU A 1 94 ? 8.518 8.923 -6.479 1.00 94.44 94 GLU A C 1
ATOM 748 O O . GLU A 1 94 ? 8.846 10.023 -6.920 1.00 94.44 94 GLU A O 1
ATOM 753 N N . VAL A 1 95 ? 7.416 8.284 -6.859 1.00 96.38 95 VAL A N 1
ATOM 754 C CA . VAL A 1 95 ? 6.422 8.817 -7.799 1.00 96.38 95 VAL A CA 1
ATOM 755 C C . VAL A 1 95 ? 5.086 9.079 -7.119 1.00 96.38 95 VAL A C 1
ATOM 757 O O . VAL A 1 95 ? 4.225 9.726 -7.704 1.00 96.38 95 VAL A O 1
ATOM 760 N N . ASN A 1 96 ? 4.872 8.564 -5.907 1.00 97.00 96 ASN A N 1
ATOM 761 C CA . ASN A 1 96 ? 3.669 8.859 -5.143 1.00 97.00 96 ASN A CA 1
ATOM 762 C C . ASN A 1 96 ? 3.829 8.556 -3.650 1.00 97.00 96 ASN A C 1
ATOM 764 O O . ASN A 1 96 ? 4.635 7.709 -3.258 1.00 97.00 96 ASN A O 1
ATOM 768 N N . PHE A 1 97 ? 2.969 9.175 -2.847 1.00 95.50 97 PHE A N 1
ATOM 769 C CA . PHE A 1 97 ? 2.772 8.894 -1.434 1.00 95.50 97 PHE A CA 1
ATOM 770 C C . PHE A 1 97 ? 1.275 8.895 -1.117 1.00 95.50 97 PHE A C 1
ATOM 772 O O . PHE A 1 97 ? 0.582 9.880 -1.369 1.00 95.50 97 PHE A O 1
ATOM 779 N N . VAL A 1 98 ? 0.783 7.813 -0.516 1.00 96.56 98 VAL A N 1
ATOM 780 C CA . VAL A 1 98 ? -0.619 7.682 -0.097 1.00 96.56 98 VAL A CA 1
ATOM 781 C C . VAL A 1 98 ? -0.715 7.285 1.370 1.00 96.56 98 VAL A C 1
ATOM 783 O O . VAL A 1 98 ? 0.143 6.577 1.904 1.00 96.56 98 VAL A O 1
ATOM 786 N N . VAL A 1 99 ? -1.781 7.731 2.033 1.00 94.00 99 VAL A N 1
ATOM 787 C CA . VAL A 1 99 ? -2.053 7.394 3.435 1.00 94.00 99 VAL A CA 1
ATOM 788 C C . VAL A 1 99 ? -2.987 6.192 3.496 1.00 94.00 99 VAL A C 1
ATOM 790 O O . VAL A 1 99 ? -4.085 6.217 2.949 1.00 94.00 99 VAL A O 1
ATOM 793 N N . VAL A 1 100 ? -2.568 5.156 4.216 1.00 93.88 100 VAL A N 1
ATOM 794 C CA . VAL A 1 100 ? -3.383 3.979 4.525 1.00 93.88 100 VAL A CA 1
ATOM 795 C C . VAL A 1 100 ? -3.963 4.139 5.922 1.00 93.88 100 VAL A C 1
ATOM 797 O O . VAL A 1 100 ? -3.248 4.495 6.860 1.00 93.88 100 VAL A O 1
ATOM 800 N N . GLN A 1 101 ? -5.265 3.903 6.058 1.00 90.31 101 GLN A N 1
ATOM 801 C CA . GLN A 1 101 ? -5.999 4.080 7.309 1.00 90.31 101 GLN A CA 1
ATOM 802 C C . GLN A 1 101 ? -6.323 2.734 7.935 1.00 90.31 101 GLN A C 1
ATOM 804 O O . GLN A 1 101 ? -6.501 1.752 7.235 1.00 90.31 101 GLN A O 1
ATOM 809 N N . THR A 1 102 ? -6.499 2.700 9.248 1.00 88.69 102 THR A N 1
ATOM 810 C CA . THR A 1 102 ? -6.784 1.495 10.035 1.00 88.69 102 THR A CA 1
ATOM 811 C C . THR A 1 102 ? -5.616 0.515 10.120 1.00 88.69 102 THR A C 1
ATOM 813 O O . THR A 1 102 ? -4.971 0.166 9.130 1.00 88.69 102 THR A O 1
ATOM 816 N N . ARG A 1 103 ? -5.381 -0.017 11.322 1.00 89.50 103 ARG A N 1
ATOM 817 C CA . ARG A 1 103 ? -4.335 -1.024 11.554 1.00 89.50 103 ARG A CA 1
ATOM 818 C C . ARG A 1 103 ? -4.491 -2.255 10.665 1.00 89.50 103 ARG A C 1
ATOM 820 O O . ARG A 1 103 ? -3.497 -2.814 10.211 1.00 89.50 103 ARG A O 1
ATOM 827 N N . GLN A 1 104 ? -5.733 -2.673 10.424 1.00 89.69 104 GLN A N 1
ATOM 828 C CA . GLN A 1 104 ? -6.024 -3.829 9.586 1.00 89.69 104 GLN A CA 1
ATOM 829 C C . GLN A 1 104 ? -5.516 -3.619 8.156 1.00 89.69 104 GLN A C 1
ATOM 831 O O . GLN A 1 104 ? -4.716 -4.423 7.686 1.00 89.69 104 GLN A O 1
ATOM 836 N N . GLN A 1 105 ? -5.909 -2.527 7.489 1.00 91.81 105 GLN A N 1
ATOM 837 C CA . GLN A 1 105 ? -5.464 -2.274 6.113 1.00 91.81 105 GLN A CA 1
ATOM 838 C C . GLN A 1 105 ? -3.951 -2.063 6.041 1.00 91.81 105 GLN A C 1
ATOM 840 O O . GLN A 1 105 ? -3.327 -2.558 5.107 1.00 91.81 105 GLN A O 1
ATOM 845 N N . ILE A 1 106 ? -3.358 -1.377 7.029 1.00 93.25 106 ILE A N 1
ATOM 846 C CA . ILE A 1 106 ? -1.902 -1.185 7.134 1.00 93.25 106 ILE A CA 1
ATOM 847 C C . ILE A 1 106 ? -1.185 -2.539 7.148 1.00 93.25 106 ILE A C 1
ATOM 849 O O . ILE A 1 106 ? -0.251 -2.749 6.379 1.00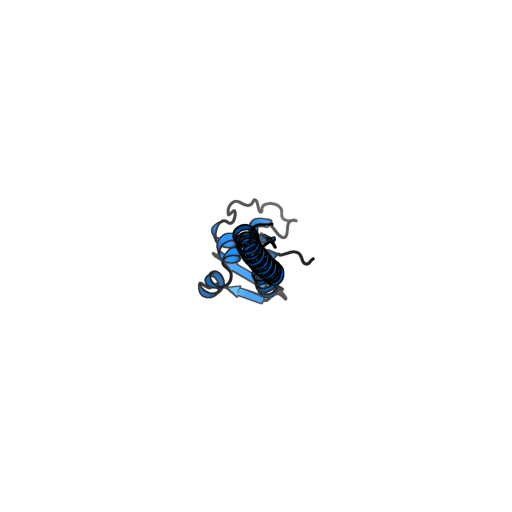 93.25 106 ILE A O 1
ATOM 853 N N . ASN A 1 107 ? -1.629 -3.477 7.985 1.00 92.44 107 ASN A N 1
ATOM 854 C CA . ASN A 1 107 ? -1.006 -4.795 8.072 1.00 92.44 107 ASN A CA 1
ATOM 855 C C . ASN A 1 107 ? -1.234 -5.621 6.801 1.00 92.44 107 ASN A C 1
ATOM 857 O O . ASN A 1 107 ? -0.281 -6.178 6.262 1.00 92.44 107 ASN A O 1
ATOM 861 N N . GLU A 1 108 ? -2.465 -5.654 6.287 1.00 94.00 108 GLU A N 1
ATOM 862 C CA . GLU A 1 108 ? -2.812 -6.429 5.092 1.00 94.00 108 GLU A CA 1
ATOM 863 C C . GLU A 1 108 ? -2.052 -5.957 3.848 1.00 94.00 108 GLU A C 1
ATOM 865 O O . GLU A 1 108 ? -1.541 -6.782 3.089 1.00 94.00 108 GLU A O 1
ATOM 870 N N . ILE A 1 109 ? -1.956 -4.641 3.622 1.00 94.94 109 ILE A N 1
ATOM 871 C CA . ILE A 1 109 ? -1.217 -4.112 2.473 1.00 94.94 109 ILE A CA 1
ATOM 872 C C . ILE A 1 109 ? 0.290 -4.275 2.665 1.00 94.94 109 ILE A C 1
ATOM 874 O O . ILE A 1 109 ? 0.972 -4.614 1.706 1.00 94.94 109 ILE A O 1
ATOM 878 N N . ARG A 1 110 ? 0.814 -4.105 3.889 1.00 94.06 110 ARG A N 1
ATOM 879 C CA . ARG A 1 110 ? 2.237 -4.308 4.197 1.00 94.06 110 ARG A CA 1
ATOM 880 C C . ARG A 1 110 ? 2.665 -5.741 3.903 1.00 94.06 110 ARG A C 1
ATOM 882 O O . ARG A 1 110 ? 3.697 -5.944 3.273 1.00 94.06 110 ARG A O 1
ATOM 889 N N . GLU A 1 111 ? 1.873 -6.722 4.327 1.00 94.50 111 GLU A N 1
ATOM 890 C CA . GLU A 1 111 ? 2.108 -8.127 3.990 1.00 94.50 111 GLU A CA 1
ATOM 891 C C . GLU A 1 111 ? 1.981 -8.366 2.487 1.00 94.50 111 GLU A C 1
ATOM 893 O O . GLU A 1 111 ? 2.799 -9.076 1.904 1.00 94.50 111 GLU A O 1
ATOM 898 N N . TYR A 1 112 ? 0.984 -7.749 1.845 1.00 95.50 112 TYR A N 1
ATOM 899 C CA . TYR A 1 112 ? 0.764 -7.927 0.420 1.00 95.50 112 TYR A CA 1
ATOM 900 C C . TYR A 1 112 ? 1.917 -7.399 -0.430 1.00 95.50 112 TYR A C 1
ATOM 902 O O . TYR A 1 112 ? 2.306 -8.100 -1.353 1.00 95.50 112 TYR A O 1
ATOM 910 N N . ILE A 1 113 ? 2.446 -6.203 -0.156 1.00 95.25 113 ILE A N 1
ATOM 911 C CA . ILE A 1 113 ? 3.493 -5.558 -0.972 1.00 95.25 113 ILE A CA 1
ATOM 912 C C . ILE A 1 113 ? 4.900 -6.097 -0.694 1.00 95.25 113 ILE A C 1
ATOM 914 O O . ILE A 1 113 ? 5.830 -5.825 -1.456 1.00 95.25 113 ILE A O 1
ATOM 918 N N . LEU A 1 114 ? 5.073 -6.845 0.397 1.00 93.81 114 LEU A N 1
ATOM 919 C CA . LEU A 1 114 ? 6.369 -7.363 0.806 1.00 93.81 114 LEU A CA 1
ATOM 920 C C . LEU A 1 114 ? 6.965 -8.266 -0.281 1.00 93.81 114 LEU A C 1
ATOM 922 O O . LEU A 1 114 ? 6.309 -9.172 -0.786 1.00 93.81 114 LEU A O 1
ATOM 926 N N . ASN A 1 115 ? 8.241 -8.041 -0.599 1.00 92.88 115 ASN A N 1
ATOM 927 C CA . ASN A 1 115 ? 9.005 -8.806 -1.588 1.00 92.88 115 ASN A CA 1
ATOM 928 C C . ASN A 1 115 ? 8.417 -8.812 -3.014 1.00 92.88 115 ASN A C 1
ATOM 930 O O . ASN A 1 115 ? 8.733 -9.715 -3.791 1.00 92.88 115 ASN A O 1
ATOM 934 N N . LYS A 1 116 ? 7.609 -7.807 -3.376 1.00 95.38 116 LYS A N 1
ATOM 935 C CA . LYS A 1 116 ? 7.004 -7.695 -4.708 1.00 95.38 116 LYS A CA 1
ATOM 936 C C . LYS A 1 116 ? 7.514 -6.512 -5.514 1.00 95.38 116 LYS A C 1
ATOM 938 O O . LYS A 1 116 ? 7.856 -5.456 -4.980 1.00 95.38 116 LYS A O 1
ATOM 943 N N . VAL A 1 117 ? 7.490 -6.704 -6.826 1.00 96.75 117 VAL A N 1
ATOM 944 C CA . VAL A 1 117 ? 7.585 -5.654 -7.838 1.00 96.75 117 VAL A CA 1
ATOM 945 C C . VAL A 1 117 ? 6.318 -5.695 -8.668 1.00 96.75 117 VAL A C 1
ATOM 947 O O . VAL A 1 117 ? 5.870 -6.756 -9.090 1.00 96.75 117 VAL A O 1
ATOM 950 N N . PHE A 1 118 ? 5.737 -4.533 -8.910 1.00 97.06 118 PHE A N 1
ATOM 951 C CA . PHE A 1 118 ? 4.492 -4.391 -9.640 1.00 97.06 118 PHE A CA 1
ATOM 952 C C . PHE A 1 118 ? 4.769 -3.924 -11.062 1.00 97.06 118 PHE A C 1
ATOM 954 O O . PHE A 1 118 ? 5.469 -2.933 -11.264 1.00 97.06 118 PHE A O 1
ATOM 961 N N . TYR A 1 119 ? 4.194 -4.615 -12.040 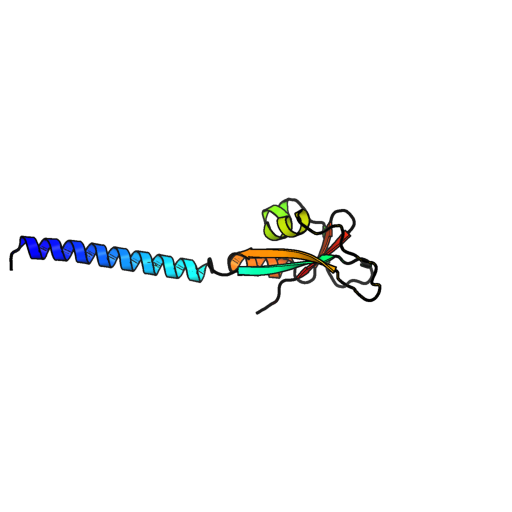1.00 94.75 119 TYR A N 1
ATOM 962 C CA . TYR A 1 119 ? 4.152 -4.153 -13.419 1.00 94.75 119 TYR A CA 1
ATOM 963 C C . TYR A 1 119 ? 2.858 -3.381 -13.669 1.00 94.75 119 TYR A C 1
ATOM 965 O O . TYR A 1 119 ? 1.762 -3.901 -13.441 1.00 94.75 119 TYR A O 1
ATOM 973 N N . TRP A 1 120 ? 2.988 -2.147 -14.152 1.00 94.81 120 TRP A N 1
ATOM 974 C CA . TRP A 1 120 ? 1.855 -1.273 -14.438 1.00 94.81 120 TRP A CA 1
ATOM 975 C C . TRP A 1 120 ? 2.160 -0.348 -15.617 1.00 94.81 120 TRP A C 1
ATOM 977 O O . TRP A 1 120 ? 3.168 0.351 -15.610 1.00 94.81 120 TRP A O 1
ATOM 987 N N . GLU A 1 121 ? 1.296 -0.335 -16.637 1.00 92.56 121 GLU A N 1
ATOM 988 C CA . GLU A 1 121 ? 1.391 0.565 -17.806 1.00 92.56 121 GLU A CA 1
ATOM 989 C C . GLU A 1 121 ? 2.794 0.645 -18.449 1.00 92.56 121 GLU A C 1
ATOM 991 O O . GLU A 1 121 ? 3.241 1.706 -18.878 1.00 92.56 121 GLU A O 1
ATOM 996 N N . GLY A 1 122 ? 3.507 -0.483 -18.522 1.00 90.75 122 GLY A N 1
ATOM 997 C CA . GLY A 1 122 ? 4.842 -0.546 -19.127 1.00 90.75 122 GLY A CA 1
ATOM 998 C C . GLY A 1 122 ? 6.008 -0.235 -18.186 1.00 90.75 122 GLY A C 1
ATOM 999 O O . GLY A 1 122 ? 7.150 -0.387 -18.606 1.00 90.75 122 GLY A O 1
ATOM 1000 N N . GLY A 1 123 ? 5.745 0.150 -16.935 1.00 93.19 123 GLY A N 1
ATOM 1001 C CA . GLY A 1 123 ? 6.762 0.412 -15.917 1.00 93.19 123 GLY A CA 1
ATOM 1002 C C . GLY A 1 123 ? 6.793 -0.631 -14.799 1.00 93.19 123 GLY A C 1
ATOM 1003 O O . GLY A 1 123 ? 5.826 -1.367 -14.583 1.00 93.19 123 GLY A O 1
ATOM 1004 N N . TYR A 1 124 ? 7.905 -0.652 -14.062 1.00 95.38 124 TYR A N 1
ATOM 1005 C CA . TYR A 1 124 ? 8.093 -1.472 -12.866 1.00 95.38 124 TYR A CA 1
ATOM 1006 C C . TYR A 1 124 ? 8.138 -0.597 -11.620 1.00 95.38 124 TYR A C 1
ATOM 1008 O O . TYR A 1 124 ? 8.769 0.462 -11.612 1.00 95.38 124 TYR A O 1
ATOM 1016 N N . TYR A 1 125 ? 7.466 -1.049 -10.565 1.00 96.62 125 TYR A N 1
ATOM 1017 C CA . TYR A 1 125 ? 7.261 -0.257 -9.363 1.00 96.62 125 TYR A CA 1
ATOM 1018 C C . TYR A 1 125 ? 7.448 -1.076 -8.089 1.00 96.62 125 TYR A C 1
ATOM 1020 O O . TYR A 1 125 ? 7.133 -2.263 -8.040 1.00 96.62 125 TYR A O 1
ATOM 1028 N N . SER A 1 126 ? 7.913 -0.423 -7.030 1.00 95.94 126 SER A N 1
ATOM 1029 C CA . SER A 1 126 ? 7.987 -0.981 -5.680 1.00 95.94 126 SER A CA 1
ATOM 1030 C C . SER A 1 126 ? 7.166 -0.111 -4.736 1.00 95.94 126 SER A C 1
ATOM 1032 O O .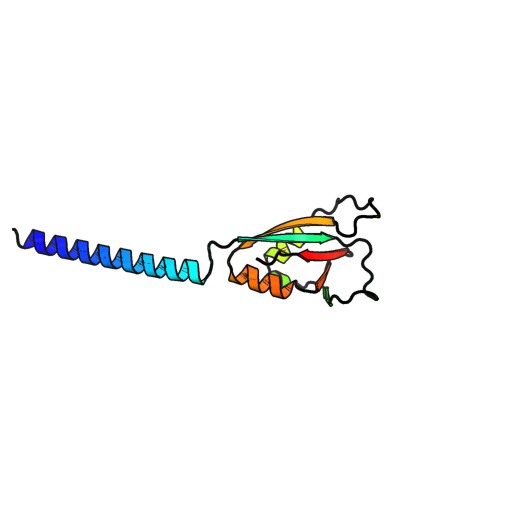 SER A 1 126 ? 7.381 1.099 -4.654 1.00 95.94 126 SER A O 1
ATOM 1034 N N . ALA A 1 127 ? 6.209 -0.722 -4.040 1.00 96.69 127 ALA A N 1
ATOM 1035 C CA . ALA A 1 127 ? 5.490 -0.066 -2.958 1.00 96.69 127 ALA A CA 1
ATOM 1036 C C . ALA A 1 127 ? 6.208 -0.373 -1.642 1.00 96.69 127 ALA A C 1
ATOM 1038 O O . ALA A 1 127 ? 6.489 -1.534 -1.341 1.00 96.69 127 ALA A O 1
ATOM 1039 N N . ILE A 1 128 ? 6.509 0.663 -0.864 1.00 94.00 128 ILE A N 1
ATOM 1040 C CA . ILE A 1 128 ? 7.239 0.541 0.394 1.00 94.00 128 ILE A CA 1
ATOM 1041 C C . ILE A 1 128 ? 6.389 1.132 1.510 1.00 94.00 128 ILE A C 1
ATOM 1043 O O . ILE A 1 128 ? 5.880 2.248 1.423 1.00 94.00 128 ILE A O 1
ATOM 1047 N N . MET A 1 129 ? 6.262 0.363 2.585 1.00 93.88 129 MET A N 1
ATOM 1048 C CA . MET A 1 129 ? 5.627 0.795 3.815 1.00 93.88 129 MET A CA 1
ATOM 1049 C C . MET A 1 129 ? 6.569 0.473 4.982 1.00 93.88 129 MET A C 1
ATOM 1051 O O . MET A 1 129 ? 6.819 -0.709 5.226 1.00 93.88 129 MET A O 1
ATOM 1055 N N . PRO A 1 130 ? 7.110 1.479 5.698 1.00 80.12 130 PRO A N 1
ATOM 1056 C CA . PRO A 1 130 ? 8.006 1.240 6.825 1.00 80.12 130 PRO A CA 1
ATOM 1057 C C . PRO A 1 130 ? 7.362 0.335 7.884 1.00 80.12 130 PRO A C 1
ATOM 1059 O O . PRO A 1 130 ? 6.151 0.405 8.124 1.00 80.12 130 PRO A O 1
ATOM 1062 N N . ILE A 1 131 ? 8.180 -0.516 8.500 1.00 72.31 131 ILE A N 1
ATOM 1063 C CA . ILE A 1 131 ? 7.801 -1.328 9.660 1.00 72.31 131 ILE A CA 1
ATOM 1064 C C . ILE A 1 131 ? 8.118 -0.495 10.911 1.00 72.31 131 ILE A C 1
ATOM 1066 O O . ILE A 1 131 ? 9.175 0.137 10.951 1.00 72.31 131 ILE A O 1
ATOM 1070 N N . GLU A 1 132 ? 7.189 -0.454 11.870 1.00 59.41 132 GLU A N 1
ATOM 1071 C CA . GLU A 1 132 ? 7.426 0.114 13.211 1.00 59.41 132 GLU A CA 1
ATOM 1072 C C . GLU A 1 132 ? 8.413 -0.725 14.029 1.00 59.41 132 GLU A C 1
ATOM 1074 O O . GLU A 1 132 ? 8.322 -1.974 13.967 1.00 59.41 132 GLU A O 1
#

Organism: Methanocorpusculum labreanum (strain ATCC 43576 / DSM 4855 / Z) (NCBI:txid410358)

Secondary structure (DSSP, 8-state):
--HHHHHHHHHHHHHHHHHHHHHHHHHHHHHHTTTT-EEEEEEEEETT--GGG--SEEEE--HHHHHH-HHHHHHHHS--S------TT---EEEEEEEEESHHHHHHHHHHHTTEEEEETTEEEEEE----

pLDDT: mean 89.74, std 7.7, range [58.22, 97.62]

Sequence (132 aa):
MDEKSAKSKKIILDILILIIGLSIGYAIIFFALGLGDTWGMTLHYIPDYDSNNSTLELVVLTEDDFQKYPALKEAFLTRDTNVDTSDPEKRLYEVNFVVVQTRQQINEIREYILNKVFYWEGGYYSAIMPIE

Radius of gyration: 24.55 Å; chains: 1; bounding box: 63×27×70 Å